Protein AF-A0A929ZL89-F1 (afdb_monomer_lite)

Structure (mmCIF, N/CA/C/O backbone):
data_AF-A0A929ZL89-F1
#
_entry.id   AF-A0A929ZL89-F1
#
loop_
_atom_site.group_PDB
_atom_site.id
_atom_site.type_symbol
_atom_site.label_atom_id
_atom_site.label_alt_id
_atom_site.label_comp_id
_atom_site.label_asym_id
_atom_site.label_entity_id
_atom_site.label_seq_id
_atom_site.pdbx_PDB_ins_code
_atom_site.Cartn_x
_atom_site.Cartn_y
_atom_site.Cartn_z
_atom_site.occupancy
_atom_site.B_iso_or_equiv
_atom_site.auth_seq_id
_atom_site.auth_comp_id
_atom_site.auth_asym_id
_atom_site.auth_atom_id
_atom_site.pdbx_PDB_model_num
ATOM 1 N N . MET A 1 1 ? -2.930 -1.038 -8.680 1.00 34.81 1 MET A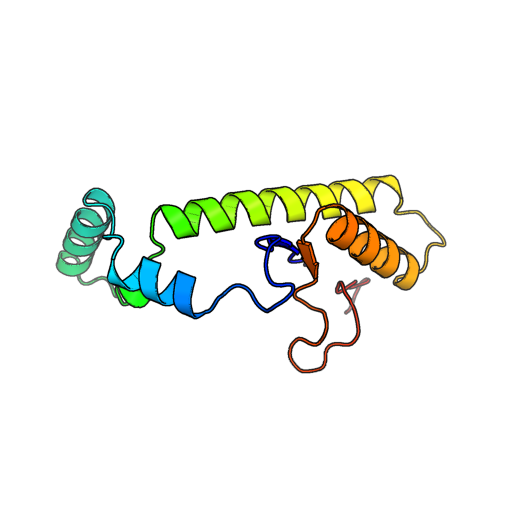 N 1
ATOM 2 C CA . MET A 1 1 ? -2.761 -0.135 -7.518 1.00 34.81 1 MET A CA 1
ATOM 3 C C . MET A 1 1 ? -1.391 -0.401 -6.905 1.00 34.81 1 MET A C 1
ATOM 5 O O . MET A 1 1 ? -1.204 -1.464 -6.328 1.00 34.81 1 MET A O 1
ATOM 9 N N . ALA A 1 2 ? -0.421 0.497 -7.097 1.00 43.88 2 ALA A N 1
ATOM 10 C CA . ALA A 1 2 ? 0.877 0.406 -6.430 1.00 43.88 2 ALA A CA 1
ATOM 11 C C . ALA A 1 2 ? 0.683 0.809 -4.961 1.00 43.88 2 ALA A C 1
ATOM 13 O O . ALA A 1 2 ? 0.323 1.946 -4.670 1.00 43.88 2 ALA A O 1
ATOM 14 N N . LEU A 1 3 ? 0.824 -0.146 -4.047 1.00 51.03 3 LEU A N 1
ATOM 15 C CA . LEU A 1 3 ? 0.799 0.109 -2.610 1.00 51.03 3 LEU A CA 1
ATOM 16 C C . LEU A 1 3 ? 2.247 0.096 -2.118 1.00 51.03 3 LEU A C 1
ATOM 18 O O . LEU A 1 3 ? 2.809 -0.962 -1.879 1.00 51.03 3 LEU A O 1
ATOM 22 N N . ALA A 1 4 ? 2.858 1.259 -1.987 1.00 50.62 4 ALA A N 1
ATOM 23 C CA . ALA A 1 4 ? 4.076 1.485 -1.242 1.00 50.62 4 ALA A CA 1
ATOM 24 C C . ALA A 1 4 ? 3.776 1.471 0.265 1.00 50.62 4 ALA A C 1
ATOM 26 O O . ALA A 1 4 ? 3.062 2.327 0.792 1.00 50.62 4 ALA A O 1
ATOM 27 N N . VAL A 1 5 ? 4.333 0.498 0.983 1.00 56.44 5 VAL A N 1
ATOM 28 C CA . VAL A 1 5 ? 4.317 0.486 2.455 1.00 56.44 5 VAL A CA 1
ATOM 29 C C . VAL A 1 5 ? 5.644 1.063 2.947 1.00 56.44 5 VAL A C 1
ATOM 31 O O . VAL A 1 5 ? 6.701 0.587 2.539 1.00 56.44 5 VAL A O 1
ATOM 34 N N . GLN A 1 6 ? 5.615 2.092 3.798 1.00 47.62 6 GLN A N 1
ATOM 35 C CA . GLN A 1 6 ? 6.838 2.680 4.359 1.00 47.62 6 GLN A CA 1
ATOM 36 C C . GLN A 1 6 ? 7.529 1.710 5.329 1.00 47.62 6 GLN A C 1
ATOM 38 O O . GLN A 1 6 ? 6.884 1.168 6.228 1.00 47.62 6 GLN A O 1
ATOM 43 N N . GLN A 1 7 ? 8.847 1.525 5.191 1.00 49.09 7 GLN A N 1
ATOM 44 C CA . GLN A 1 7 ? 9.656 0.821 6.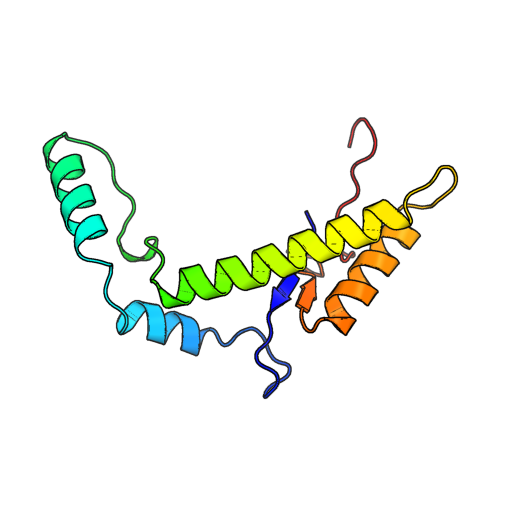192 1.00 49.09 7 GLN A CA 1
ATOM 45 C C . GLN A 1 7 ? 10.179 1.756 7.290 1.00 49.09 7 GLN A C 1
ATOM 47 O O . GLN A 1 7 ? 10.490 2.926 7.062 1.00 49.09 7 GLN A O 1
ATOM 52 N N . ASN A 1 8 ? 10.388 1.186 8.480 1.00 40.62 8 ASN A N 1
ATOM 53 C CA . ASN A 1 8 ? 11.272 1.754 9.491 1.00 40.62 8 ASN A CA 1
ATOM 54 C C . ASN A 1 8 ? 12.710 1.278 9.196 1.00 40.62 8 ASN A C 1
ATOM 56 O O . ASN A 1 8 ? 12.972 0.077 9.183 1.00 40.62 8 ASN A O 1
ATOM 60 N N . ARG A 1 9 ? 13.645 2.206 8.942 1.00 39.28 9 ARG A N 1
ATOM 61 C CA . ARG A 1 9 ? 14.980 1.951 8.343 1.00 39.28 9 ARG A CA 1
ATOM 62 C C . ARG A 1 9 ? 15.923 1.007 9.118 1.00 39.28 9 ARG A C 1
ATOM 64 O O . ARG A 1 9 ? 17.031 0.768 8.654 1.00 39.28 9 ARG A O 1
ATOM 71 N N . LYS A 1 10 ? 15.553 0.494 10.296 1.00 37.91 10 LYS A N 1
ATOM 72 C CA . LYS A 1 10 ? 16.491 -0.219 11.186 1.00 37.91 10 LYS A CA 1
ATOM 73 C C . LYS A 1 10 ? 16.606 -1.730 10.966 1.00 37.91 10 LYS A C 1
ATOM 75 O O . LYS A 1 10 ? 17.593 -2.290 11.425 1.00 37.91 10 LYS A O 1
ATOM 80 N N . THR A 1 11 ? 15.651 -2.402 10.319 1.00 36.22 11 THR A N 1
ATOM 81 C CA . THR A 1 11 ? 15.606 -3.881 10.378 1.00 36.22 11 THR A CA 1
ATOM 82 C C . THR A 1 11 ? 15.442 -4.611 9.051 1.00 36.22 11 THR A C 1
ATOM 84 O O . THR A 1 11 ? 15.542 -5.834 9.063 1.00 36.22 11 THR A O 1
ATOM 87 N N . GLY A 1 12 ? 15.208 -3.930 7.918 1.00 37.16 12 GLY A N 1
ATOM 88 C CA . GLY A 1 12 ? 15.084 -4.590 6.602 1.00 37.16 12 GLY A CA 1
ATOM 89 C C . GLY A 1 12 ? 14.057 -5.736 6.558 1.00 37.16 12 GLY A C 1
ATOM 90 O O . GLY A 1 12 ? 14.095 -6.582 5.672 1.00 37.16 12 GLY A O 1
ATOM 91 N N . SER A 1 13 ? 13.156 -5.786 7.537 1.00 36.00 13 SER A N 1
ATOM 92 C CA . SER A 1 13 ? 12.199 -6.857 7.770 1.00 36.00 13 SER A CA 1
ATOM 93 C C . SER A 1 13 ? 10.802 -6.261 7.761 1.00 36.00 13 SER A C 1
ATOM 95 O O . SER A 1 13 ? 10.626 -5.076 8.059 1.00 36.00 13 SER A O 1
ATOM 97 N N . LYS A 1 14 ? 9.827 -7.099 7.388 1.00 47.12 14 LYS A N 1
ATOM 98 C CA . LYS A 1 14 ? 8.384 -6.838 7.409 1.00 47.12 14 LYS A CA 1
ATOM 99 C C . LYS A 1 14 ? 8.040 -5.858 8.530 1.00 47.12 14 LYS A C 1
ATOM 101 O O . LYS A 1 14 ? 8.415 -6.096 9.674 1.00 47.12 14 LYS A O 1
ATOM 106 N N . MET A 1 15 ? 7.344 -4.779 8.170 1.00 53.69 15 MET A N 1
ATOM 107 C CA . MET A 1 15 ? 6.729 -3.819 9.087 1.00 53.69 15 MET A CA 1
ATOM 108 C C . MET A 1 15 ? 6.299 -4.537 10.374 1.00 53.69 15 MET A C 1
ATOM 110 O O . MET A 1 15 ? 5.498 -5.469 10.299 1.00 53.69 15 MET A O 1
ATOM 114 N N . ASP A 1 16 ? 6.936 -4.194 11.498 1.00 65.69 16 ASP A N 1
ATOM 115 C CA . ASP A 1 16 ? 6.957 -5.044 12.690 1.00 65.69 16 ASP A CA 1
ATOM 116 C C . ASP A 1 16 ? 5.526 -5.318 13.169 1.00 65.69 16 ASP A C 1
ATOM 118 O O . ASP A 1 16 ? 4.850 -4.435 13.693 1.00 65.69 16 ASP A O 1
ATOM 122 N N . LEU A 1 17 ? 5.036 -6.542 12.950 1.00 64.38 17 LEU A N 1
ATOM 123 C CA . LEU A 1 17 ? 3.693 -6.954 13.366 1.00 64.38 17 LEU A CA 1
ATOM 124 C C . LEU A 1 17 ? 3.498 -6.745 14.872 1.00 64.38 17 LEU A C 1
ATOM 126 O O . LEU A 1 17 ? 2.378 -6.481 15.302 1.00 64.38 17 LEU A O 1
ATOM 130 N N . LYS A 1 18 ? 4.584 -6.801 15.656 1.00 78.06 18 LYS A N 1
ATOM 131 C CA . LYS A 1 18 ? 4.549 -6.516 17.090 1.00 78.06 18 LYS A CA 1
ATOM 132 C C . LYS A 1 18 ? 4.250 -5.048 17.365 1.00 78.06 18 LYS A C 1
ATOM 134 O O . LYS A 1 18 ? 3.444 -4.769 18.241 1.00 78.06 18 LYS A O 1
ATOM 139 N N . LEU A 1 19 ? 4.816 -4.127 16.581 1.00 81.25 19 LEU A N 1
ATOM 140 C CA . LEU A 1 19 ? 4.563 -2.691 16.723 1.00 81.25 19 LEU A CA 1
ATOM 141 C C . LEU A 1 19 ? 3.085 -2.359 16.495 1.00 81.25 19 LEU A C 1
ATOM 143 O O . LEU A 1 19 ? 2.499 -1.595 17.253 1.00 81.25 19 LEU A O 1
ATOM 147 N N . TRP A 1 20 ? 2.457 -2.940 15.468 1.00 80.31 20 TRP A N 1
ATOM 148 C CA . TRP A 1 20 ? 1.035 -2.687 15.214 1.00 80.31 20 TRP A CA 1
ATOM 149 C C . TRP A 1 20 ? 0.126 -3.287 16.283 1.00 80.31 20 TRP A C 1
ATOM 151 O O . TRP A 1 20 ? -0.827 -2.630 16.691 1.00 80.31 20 TRP A O 1
ATOM 161 N N . GLN A 1 21 ? 0.443 -4.492 16.763 1.00 84.19 21 GLN A N 1
ATOM 162 C CA . GLN A 1 21 ? -0.272 -5.110 17.881 1.00 84.19 21 GLN A CA 1
ATOM 163 C C . GLN A 1 21 ? -0.157 -4.267 19.152 1.00 84.19 21 GLN A C 1
ATOM 165 O O . GLN A 1 21 ? -1.146 -4.076 19.852 1.00 84.19 21 GLN A O 1
ATOM 170 N N . GLU A 1 22 ? 1.030 -3.731 19.423 1.00 89.38 22 GLU A N 1
ATOM 171 C CA . GLU A 1 22 ? 1.276 -2.855 20.564 1.00 89.38 22 GLU A CA 1
ATOM 172 C C . GLU A 1 22 ? 0.477 -1.548 20.453 1.00 89.38 22 GLU A C 1
ATOM 174 O O . GLU A 1 22 ? -0.155 -1.133 21.421 1.00 89.38 22 GLU A O 1
ATOM 179 N N . ILE A 1 23 ? 0.429 -0.933 19.266 1.00 87.88 23 ILE A N 1
ATOM 180 C CA . ILE A 1 23 ? -0.398 0.258 19.016 1.00 87.88 23 ILE A CA 1
ATOM 181 C C . ILE A 1 23 ? -1.886 -0.059 19.221 1.00 87.88 23 ILE A C 1
ATOM 183 O O . ILE A 1 23 ? -2.575 0.706 19.889 1.00 87.88 23 ILE A O 1
ATOM 187 N N . ASP A 1 24 ? -2.391 -1.180 18.698 1.00 86.81 24 ASP A N 1
ATOM 188 C CA . ASP A 1 24 ? -3.799 -1.575 18.871 1.00 86.81 24 ASP A CA 1
ATOM 189 C C . ASP A 1 24 ? -4.182 -1.785 20.344 1.00 86.81 24 ASP A C 1
ATOM 191 O O . ASP A 1 24 ? -5.310 -1.466 20.738 1.00 86.81 24 ASP A O 1
ATOM 195 N N . GLN A 1 25 ? -3.250 -2.323 21.139 1.00 87.56 25 GLN A N 1
ATOM 196 C CA . GLN A 1 25 ? -3.433 -2.613 22.562 1.00 87.56 25 GLN A CA 1
ATOM 197 C C . GLN A 1 25 ? -3.313 -1.365 23.445 1.00 87.56 25 GLN A C 1
ATOM 199 O O . GLN A 1 25 ? -4.053 -1.249 24.420 1.00 87.56 25 GLN A O 1
ATOM 204 N N . ASN A 1 26 ? -2.403 -0.442 23.116 1.00 92.62 26 ASN A N 1
ATOM 205 C CA . ASN A 1 26 ? -2.027 0.663 24.003 1.00 92.62 26 ASN A CA 1
ATOM 206 C C . ASN A 1 26 ? -2.590 2.028 23.583 1.00 92.62 26 ASN A C 1
ATOM 208 O O . ASN A 1 26 ? -2.779 2.894 24.437 1.00 92.62 26 ASN A O 1
ATOM 212 N N . GLU A 1 27 ? -2.845 2.259 22.293 1.00 94.38 27 GLU A N 1
ATOM 213 C CA . GLU A 1 27 ? -3.400 3.527 21.814 1.00 94.38 27 GLU A CA 1
ATOM 214 C C . GLU A 1 27 ? -4.939 3.461 21.830 1.00 94.38 27 GLU A C 1
ATOM 216 O O . GLU A 1 27 ? -5.526 2.602 21.163 1.00 94.38 27 GLU A O 1
ATOM 221 N N . PRO A 1 28 ? -5.631 4.345 22.575 1.00 94.19 28 PRO A N 1
ATOM 222 C CA . PRO A 1 28 ? -7.084 4.300 22.665 1.00 94.19 28 PRO A CA 1
ATOM 223 C C . PRO A 1 28 ? -7.750 4.785 21.372 1.00 94.19 28 PRO A C 1
ATOM 225 O O . PRO A 1 28 ? -7.218 5.614 20.626 1.00 94.19 28 PRO A O 1
ATOM 228 N N . ILE A 1 29 ? -8.973 4.310 21.129 1.00 94.81 29 ILE A N 1
ATOM 229 C CA . ILE A 1 29 ? -9.848 4.888 20.103 1.00 94.81 29 ILE A CA 1
ATOM 230 C C . ILE A 1 29 ? -10.221 6.319 20.535 1.00 94.81 29 ILE A C 1
ATOM 232 O O . ILE A 1 29 ? -10.611 6.516 21.687 1.00 94.81 29 ILE A O 1
ATOM 236 N N . PRO A 1 30 ? -10.151 7.325 19.640 1.00 95.56 30 PRO A N 1
ATOM 237 C CA . PRO A 1 30 ? -10.543 8.690 19.975 1.00 95.56 30 PRO A CA 1
ATOM 238 C C . PRO A 1 30 ? -11.985 8.788 20.486 1.00 95.56 30 PRO A C 1
ATOM 240 O O . PRO A 1 30 ? -12.904 8.219 19.897 1.00 95.56 30 PRO A O 1
ATOM 243 N N . GLU A 1 31 ? -12.200 9.586 21.532 1.00 96.25 31 GLU A N 1
ATOM 244 C CA . GLU A 1 31 ? -13.490 9.697 22.232 1.00 96.25 31 GLU A CA 1
ATOM 245 C C . GLU A 1 31 ? -14.663 10.041 21.301 1.00 96.25 31 GLU A C 1
ATOM 247 O O . GLU A 1 31 ? -15.738 9.449 21.388 1.00 96.25 31 GLU A O 1
ATOM 252 N N . HIS A 1 32 ? -14.452 10.951 20.346 1.00 95.75 32 HIS A N 1
ATOM 253 C CA . HIS A 1 32 ? -15.490 11.336 19.388 1.00 95.75 32 HIS A CA 1
ATOM 254 C C . HIS A 1 32 ? -15.949 10.168 18.495 1.00 95.75 32 HIS A C 1
ATOM 256 O O . HIS A 1 32 ? -17.111 10.128 18.092 1.00 95.75 32 HIS A O 1
ATOM 262 N N . ILE A 1 33 ? -15.064 9.206 18.208 1.00 96.06 33 ILE A N 1
ATOM 263 C CA . ILE A 1 33 ? -15.402 7.992 17.458 1.00 96.06 33 ILE A CA 1
ATOM 264 C C . ILE A 1 33 ? -16.214 7.046 18.340 1.00 96.06 33 ILE A C 1
ATOM 266 O O . ILE A 1 33 ? -17.247 6.557 17.891 1.00 96.06 33 ILE A O 1
ATOM 270 N N . LEU A 1 34 ? -15.814 6.847 19.601 1.00 95.31 34 LEU A N 1
ATOM 271 C CA . LEU A 1 34 ? -16.562 6.020 20.557 1.00 95.31 34 LEU A CA 1
ATOM 272 C C . LEU A 1 34 ? -17.984 6.550 20.768 1.00 95.31 34 LEU A C 1
ATOM 274 O O . LEU A 1 34 ? -18.951 5.797 20.659 1.00 95.31 34 LEU A O 1
ATOM 278 N N . LYS A 1 35 ? -18.127 7.865 20.969 1.00 96.50 35 LYS A N 1
ATOM 279 C CA .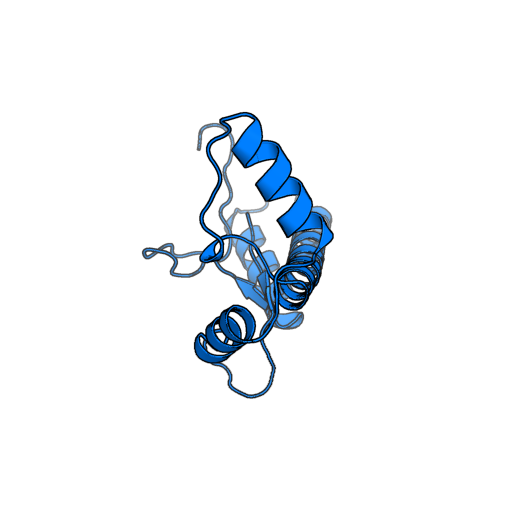 LYS A 1 35 ? -19.433 8.523 21.078 1.00 96.50 35 LYS A CA 1
ATOM 280 C C . LYS A 1 35 ? -20.281 8.287 19.830 1.00 96.50 35 LYS A C 1
ATOM 282 O O . LYS A 1 35 ? -21.452 7.929 19.931 1.00 96.50 35 LYS A O 1
ATOM 287 N N . ARG A 1 36 ? -19.683 8.441 18.645 1.00 96.12 36 ARG A N 1
ATOM 288 C CA . ARG A 1 36 ? -20.385 8.214 17.380 1.00 96.12 36 ARG A CA 1
ATOM 289 C C . ARG A 1 36 ? -20.820 6.758 17.210 1.00 96.12 36 ARG A C 1
ATOM 291 O O . ARG A 1 36 ? -21.9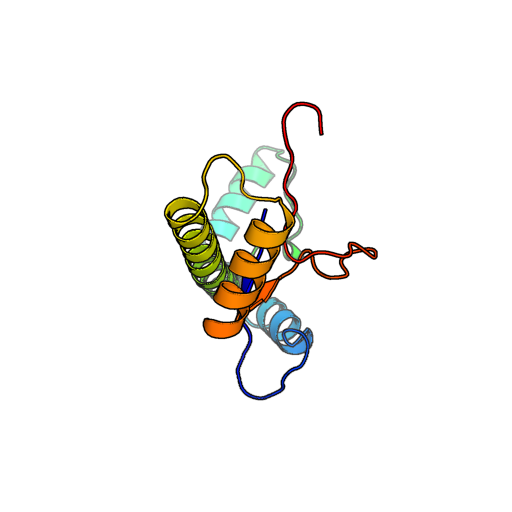13 6.507 16.710 1.00 96.12 36 ARG A O 1
ATOM 298 N N . MET A 1 37 ? -19.980 5.807 17.607 1.00 95.75 37 MET A N 1
ATOM 299 C CA . MET A 1 37 ? -20.318 4.385 17.584 1.00 95.75 37 MET A CA 1
ATOM 300 C C . MET A 1 37 ? -21.498 4.093 18.512 1.00 95.75 37 MET A C 1
ATOM 302 O O . MET A 1 37 ? -22.431 3.415 18.098 1.00 95.75 37 MET A O 1
ATOM 306 N N . GLU A 1 38 ? -21.517 4.654 19.718 1.00 95.56 38 GLU A N 1
ATOM 307 C CA . GLU A 1 38 ? -22.629 4.463 20.652 1.00 95.56 38 GLU A CA 1
ATOM 308 C C . GLU A 1 38 ? -23.951 5.034 20.114 1.00 95.56 38 GLU A C 1
ATOM 310 O O . GLU A 1 38 ? -24.970 4.345 20.097 1.00 95.56 38 GLU A O 1
ATOM 315 N N . GLU A 1 39 ? -23.930 6.244 19.549 1.00 97.06 39 GLU A N 1
ATOM 316 C CA . GLU A 1 39 ? -25.103 6.832 18.883 1.00 97.06 39 GLU A CA 1
ATOM 317 C C . GLU A 1 39 ? -25.656 5.943 17.757 1.00 97.06 39 GLU A C 1
ATOM 319 O O . GLU A 1 39 ? -26.868 5.859 17.553 1.00 97.06 39 GLU A O 1
ATOM 324 N N . LEU A 1 40 ? -24.773 5.310 16.979 1.00 97.00 40 LEU A N 1
ATOM 325 C CA . LEU A 1 40 ? -25.161 4.423 15.882 1.00 97.00 40 LEU A CA 1
ATOM 326 C C . LEU A 1 40 ? -25.683 3.077 16.397 1.00 97.00 40 LEU A C 1
ATOM 328 O O . LEU A 1 40 ? -26.655 2.556 15.848 1.00 97.00 40 LEU A O 1
ATOM 332 N N . ARG A 1 41 ? -25.099 2.554 17.479 1.00 95.12 41 ARG A N 1
ATOM 333 C CA . ARG A 1 41 ? -25.561 1.338 18.161 1.00 95.12 41 ARG A CA 1
ATOM 334 C C . ARG A 1 41 ? -26.991 1.510 18.669 1.00 95.12 41 ARG A C 1
ATOM 336 O O . ARG A 1 41 ? -27.831 0.649 18.425 1.00 95.12 41 ARG A O 1
ATOM 343 N N . GLN A 1 42 ? -27.295 2.654 19.282 1.00 96.25 42 GLN A N 1
ATOM 344 C CA . GLN A 1 42 ? -28.645 2.989 19.756 1.00 96.25 42 GLN A CA 1
ATOM 345 C C . GLN A 1 42 ? -29.671 3.090 18.621 1.00 96.25 42 GLN A C 1
ATOM 347 O O . GLN A 1 42 ? -30.852 2.822 18.821 1.00 96.25 42 GLN A O 1
ATOM 352 N N . LYS A 1 43 ? -29.223 3.432 17.410 1.00 97.06 43 LYS A N 1
ATOM 353 C CA . LYS A 1 43 ? -30.055 3.467 16.198 1.00 97.06 43 LYS A CA 1
ATOM 354 C C . LYS A 1 43 ? -30.214 2.099 15.526 1.00 97.06 43 LYS A C 1
ATOM 356 O O . LYS A 1 43 ? -30.799 2.029 14.450 1.00 97.06 43 LYS A O 1
ATOM 361 N N . GLY A 1 44 ? -29.688 1.027 16.123 1.00 96.06 44 GLY A N 1
ATOM 362 C CA . GLY A 1 44 ? -29.757 -0.327 15.575 1.00 96.06 44 GLY A CA 1
ATOM 363 C C . GLY A 1 44 ? -28.820 -0.571 14.389 1.00 96.06 44 GLY A C 1
ATOM 364 O O . GLY A 1 44 ? -29.028 -1.522 13.639 1.00 96.06 44 GLY A O 1
ATOM 365 N N . ALA A 1 45 ? -27.804 0.276 14.186 1.00 96.12 45 ALA A N 1
ATOM 366 C CA . ALA A 1 45 ? -26.830 0.073 13.120 1.00 96.12 45 ALA A CA 1
ATOM 367 C C . ALA A 1 45 ? -25.863 -1.073 13.459 1.00 96.12 45 ALA A C 1
ATOM 369 O O . ALA A 1 45 ? -25.413 -1.215 14.598 1.00 96.12 45 ALA A O 1
ATOM 370 N N . ILE A 1 46 ? -25.491 -1.855 12.444 1.00 95.00 46 ILE A N 1
ATOM 371 C CA . ILE A 1 46 ? -24.422 -2.851 12.549 1.00 95.00 46 ILE A CA 1
ATOM 372 C C . ILE A 1 46 ? -23.083 -2.113 12.498 1.00 95.00 46 ILE A C 1
ATOM 374 O O . ILE A 1 46 ? -22.835 -1.332 11.578 1.00 95.00 46 ILE A O 1
ATOM 378 N N . LEU A 1 47 ? -22.224 -2.358 13.487 1.00 94.50 47 LEU A N 1
ATOM 379 C CA . LEU A 1 47 ? -20.924 -1.705 13.616 1.00 94.50 47 LEU A CA 1
ATOM 380 C C . LEU A 1 47 ? -19.781 -2.710 13.462 1.00 94.50 47 LEU A C 1
ATOM 382 O O . LEU A 1 47 ? -19.927 -3.863 13.873 1.00 94.50 47 LEU A O 1
ATOM 386 N N . PRO A 1 48 ? -18.632 -2.280 12.914 1.00 93.00 48 PRO A N 1
ATOM 387 C CA . PRO A 1 48 ? -17.423 -3.086 12.961 1.00 93.00 48 PRO A CA 1
ATOM 388 C C . PRO A 1 48 ? -16.937 -3.252 14.409 1.00 93.00 48 PRO A C 1
ATOM 390 O O . PRO A 1 48 ? -17.152 -2.389 15.261 1.00 93.00 48 PRO A O 1
ATOM 393 N N . GLU A 1 49 ? -16.236 -4.354 14.672 1.00 90.56 49 GLU A N 1
ATOM 394 C CA . GLU A 1 49 ? -15.530 -4.557 15.940 1.00 90.56 49 GLU A CA 1
ATOM 395 C C . GLU A 1 49 ? -14.424 -3.505 16.145 1.00 90.56 49 GLU A C 1
ATOM 397 O O . GLU A 1 49 ? -13.793 -3.044 15.191 1.00 90.56 49 GLU A O 1
ATOM 402 N N . GLU A 1 50 ? -14.117 -3.184 17.403 1.00 89.94 50 GLU A N 1
ATOM 403 C CA . GLU A 1 50 ? -13.117 -2.169 17.779 1.00 89.94 50 GLU A CA 1
ATOM 404 C C . GLU A 1 50 ? -11.709 -2.440 17.232 1.00 89.94 50 GLU A C 1
ATOM 406 O O . GLU A 1 50 ? -10.958 -1.503 16.949 1.00 89.94 50 GLU A O 1
ATOM 411 N N . LYS A 1 51 ? -11.361 -3.716 17.019 1.00 87.50 51 LYS A N 1
ATOM 412 C CA . LYS A 1 51 ? -10.093 -4.136 16.397 1.00 87.50 51 LYS A CA 1
ATOM 413 C C . LYS A 1 51 ? -9.935 -3.649 14.949 1.00 87.50 51 LYS A C 1
ATOM 415 O O . LYS A 1 51 ? -8.829 -3.615 14.423 1.00 87.50 51 LYS A O 1
ATOM 420 N N . TYR A 1 52 ? -11.031 -3.280 14.283 1.00 90.06 52 TYR A N 1
ATOM 421 C CA . TYR A 1 52 ? -11.003 -2.724 12.929 1.00 90.06 52 TYR A CA 1
ATOM 422 C C . TYR A 1 52 ? -10.929 -1.191 12.914 1.00 90.06 52 TYR A C 1
ATOM 424 O O . TYR A 1 52 ? -10.674 -0.604 11.860 1.00 90.06 52 TYR A O 1
ATOM 432 N N . ILE A 1 53 ? -11.107 -0.532 14.062 1.00 93.31 53 ILE A N 1
ATOM 433 C CA . ILE A 1 53 ? -11.038 0.926 14.176 1.00 93.31 53 ILE A CA 1
ATOM 434 C C . ILE A 1 53 ? -9.575 1.360 14.261 1.00 93.31 53 ILE A C 1
ATOM 436 O O . ILE A 1 53 ? -8.880 1.083 15.236 1.00 93.31 53 ILE A O 1
ATOM 440 N N . LYS A 1 54 ? -9.086 2.063 13.240 1.00 91.31 54 LYS A N 1
ATOM 441 C CA . LYS A 1 54 ? -7.684 2.498 13.194 1.00 91.31 54 LYS A CA 1
ATOM 442 C C . LYS A 1 54 ? -7.379 3.541 14.264 1.00 91.31 54 LYS A C 1
ATOM 444 O O . LYS A 1 54 ? -8.116 4.513 14.424 1.00 91.31 54 LYS A O 1
ATOM 449 N N . ARG A 1 55 ? -6.267 3.336 14.970 1.00 93.81 55 ARG A N 1
ATOM 450 C CA . ARG A 1 55 ? -5.758 4.267 15.981 1.00 93.81 55 ARG A CA 1
ATOM 451 C C . ARG A 1 55 ? -5.084 5.487 15.335 1.00 93.81 55 ARG A C 1
ATOM 453 O O . ARG A 1 55 ? -4.660 5.384 14.178 1.00 93.81 55 ARG A O 1
ATOM 460 N N . PRO A 1 56 ? -4.976 6.638 16.025 1.00 93.81 56 PRO A N 1
ATOM 461 C CA . PRO A 1 56 ? -4.371 7.848 15.464 1.00 93.81 56 PRO A CA 1
ATOM 462 C C . PRO A 1 56 ? -2.992 7.630 14.827 1.00 93.81 56 PRO A C 1
ATOM 464 O O . PRO A 1 56 ? -2.759 8.104 13.712 1.00 93.81 56 PRO A O 1
ATOM 467 N N . THR A 1 57 ? -2.115 6.849 15.462 1.00 91.50 57 THR A N 1
ATOM 468 C CA . THR A 1 57 ? -0.785 6.532 14.922 1.00 91.50 57 THR A CA 1
ATOM 469 C C . THR A 1 57 ? -0.870 5.688 13.647 1.00 91.50 57 THR A C 1
ATOM 471 O O . THR A 1 57 ? -0.134 5.926 12.686 1.00 91.50 57 THR A O 1
ATOM 474 N N . MET A 1 58 ? -1.814 4.744 13.577 1.00 88.19 58 MET A N 1
ATOM 475 C CA . MET A 1 58 ? -2.063 3.965 12.357 1.00 88.19 58 MET A CA 1
ATOM 476 C C . MET A 1 58 ? -2.559 4.841 11.211 1.00 88.19 58 MET A C 1
ATOM 478 O O . MET A 1 58 ? -2.109 4.684 10.077 1.00 88.19 58 MET A O 1
ATOM 482 N N . ILE A 1 59 ? -3.469 5.775 11.500 1.00 91.31 59 ILE A N 1
ATOM 483 C CA . ILE A 1 59 ? -3.984 6.722 10.507 1.00 91.31 59 ILE A CA 1
ATOM 484 C C . ILE A 1 59 ? -2.830 7.557 9.944 1.00 91.31 59 ILE A C 1
ATOM 486 O O . ILE A 1 59 ? -2.756 7.758 8.734 1.00 91.31 59 ILE A O 1
ATOM 490 N N . GLU A 1 60 ? -1.896 7.993 10.787 1.00 91.25 60 GLU A N 1
ATOM 491 C CA . GLU A 1 60 ? -0.719 8.730 10.331 1.00 91.25 60 GLU A CA 1
ATOM 492 C C . GLU A 1 60 ? 0.207 7.882 9.447 1.00 91.25 60 GLU A C 1
ATOM 494 O O . GLU A 1 60 ? 0.676 8.350 8.409 1.00 91.25 60 GLU A O 1
ATOM 499 N N . GLY A 1 61 ? 0.406 6.607 9.791 1.00 86.88 61 GLY A N 1
ATOM 500 C CA . GLY A 1 61 ? 1.106 5.659 8.919 1.00 86.88 61 GLY A CA 1
ATOM 501 C C . GLY A 1 61 ? 0.433 5.524 7.549 1.00 86.88 61 GLY A C 1
ATOM 502 O O . GLY A 1 61 ? 1.103 5.601 6.517 1.00 86.88 61 GLY A O 1
ATOM 503 N N . ILE A 1 62 ? -0.900 5.410 7.525 1.00 89.81 62 ILE A N 1
ATOM 504 C CA . ILE A 1 62 ? -1.689 5.347 6.286 1.00 89.81 62 ILE A CA 1
ATOM 505 C C . ILE A 1 62 ? -1.519 6.628 5.463 1.00 89.81 62 ILE A C 1
ATOM 507 O O . ILE A 1 62 ? -1.343 6.534 4.249 1.00 89.81 62 ILE A O 1
ATOM 511 N N . ARG A 1 63 ? -1.526 7.817 6.082 1.00 91.69 63 ARG A N 1
ATOM 512 C CA . ARG A 1 63 ? -1.306 9.089 5.366 1.00 91.69 63 ARG A CA 1
ATOM 513 C C . ARG A 1 63 ? 0.049 9.124 4.676 1.00 91.69 63 ARG A C 1
ATOM 515 O O . ARG A 1 63 ? 0.121 9.466 3.498 1.00 91.69 63 ARG A O 1
ATOM 522 N N . LYS A 1 64 ? 1.112 8.738 5.380 1.00 89.88 64 LYS A N 1
ATOM 523 C CA . LYS A 1 64 ? 2.466 8.750 4.820 1.00 89.88 64 LYS A CA 1
ATOM 524 C C . LYS A 1 64 ? 2.646 7.722 3.701 1.00 89.88 64 LYS A C 1
ATOM 526 O O . LYS A 1 64 ? 3.236 8.045 2.673 1.00 89.88 64 LYS A O 1
ATOM 531 N N . ALA A 1 65 ? 2.091 6.520 3.861 1.00 87.38 65 ALA A N 1
ATOM 532 C CA . ALA A 1 65 ? 2.054 5.515 2.797 1.00 87.38 65 ALA A CA 1
ATOM 533 C C . ALA A 1 65 ? 1.250 6.008 1.579 1.00 87.38 65 ALA A C 1
ATOM 535 O O . ALA A 1 65 ? 1.698 5.890 0.442 1.00 87.38 65 ALA A O 1
ATOM 536 N N . SER A 1 66 ? 0.097 6.641 1.813 1.00 91.00 66 SER A N 1
ATOM 537 C CA . SER A 1 66 ? -0.750 7.195 0.748 1.00 91.00 66 SER A CA 1
ATOM 538 C C . SER A 1 66 ? -0.052 8.318 -0.020 1.00 91.00 66 SER A C 1
ATOM 540 O O . SER A 1 66 ? -0.199 8.410 -1.237 1.00 91.00 66 SER A O 1
ATOM 542 N N . LEU A 1 67 ? 0.736 9.152 0.667 1.00 93.50 67 LEU A N 1
ATOM 543 C CA . LEU A 1 67 ? 1.537 10.192 0.027 1.00 93.50 67 LEU A CA 1
ATOM 544 C C . LEU A 1 67 ? 2.579 9.589 -0.922 1.00 93.50 67 LEU A C 1
ATOM 546 O O . LEU A 1 67 ? 2.697 10.048 -2.055 1.00 93.50 67 LEU A O 1
ATOM 550 N N . LEU A 1 68 ? 3.287 8.542 -0.489 1.00 91.69 68 LEU A N 1
ATOM 551 C CA . LEU A 1 68 ? 4.246 7.845 -1.343 1.00 91.69 68 LEU A CA 1
ATOM 552 C C . LEU A 1 68 ? 3.555 7.173 -2.542 1.00 91.69 68 LEU A C 1
ATOM 554 O O . LEU A 1 68 ? 4.036 7.301 -3.662 1.00 91.69 68 LEU A O 1
ATOM 558 N N . ASN A 1 69 ? 2.393 6.539 -2.344 1.00 91.62 69 ASN A N 1
ATOM 559 C CA . ASN A 1 69 ? 1.603 5.972 -3.450 1.00 91.62 69 ASN A CA 1
ATOM 560 C C . ASN A 1 69 ? 1.246 7.016 -4.498 1.00 91.62 69 ASN A C 1
ATOM 562 O O . ASN A 1 69 ? 1.352 6.751 -5.692 1.00 91.62 69 ASN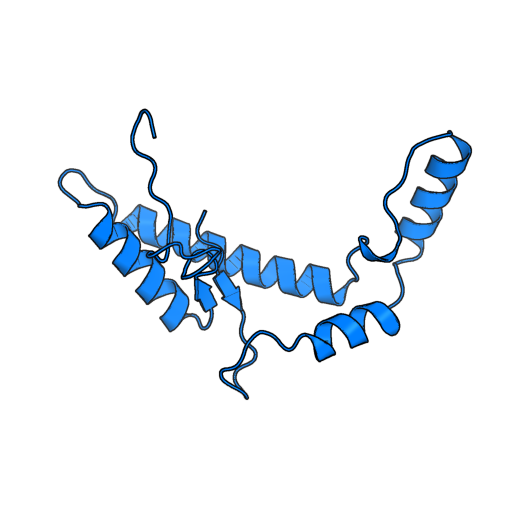 A O 1
ATOM 566 N N . LYS A 1 70 ? 0.829 8.203 -4.051 1.00 95.81 70 LYS A N 1
ATOM 567 C CA . LYS A 1 70 ? 0.549 9.310 -4.959 1.00 95.81 70 LYS A CA 1
ATOM 568 C C . LYS A 1 70 ? 1.799 9.672 -5.762 1.00 95.81 70 LYS A C 1
ATOM 570 O O . LYS A 1 70 ? 1.731 9.718 -6.979 1.00 95.81 70 LYS A O 1
ATOM 575 N N . GLN A 1 71 ? 2.937 9.851 -5.094 1.00 96.69 71 GLN A N 1
ATOM 576 C CA . GLN A 1 71 ? 4.197 10.197 -5.756 1.00 96.69 71 GLN A CA 1
ATOM 577 C C . GLN A 1 71 ? 4.646 9.140 -6.777 1.00 96.69 71 GLN A C 1
ATOM 579 O O . GLN A 1 71 ? 5.167 9.502 -7.825 1.00 96.69 71 GLN A O 1
ATOM 584 N N . VAL A 1 72 ? 4.415 7.852 -6.503 1.00 95.81 72 VAL A N 1
ATOM 585 C CA . VAL A 1 72 ? 4.663 6.763 -7.464 1.00 95.81 72 VAL A CA 1
ATOM 586 C C . VAL A 1 72 ? 3.804 6.935 -8.721 1.00 95.81 72 VAL A C 1
ATOM 588 O O . VAL A 1 72 ? 4.312 6.794 -9.829 1.00 95.81 72 VAL A O 1
ATOM 591 N N . LEU A 1 73 ? 2.512 7.247 -8.570 1.00 95.62 73 LEU A N 1
ATOM 592 C CA . LEU A 1 73 ? 1.617 7.467 -9.712 1.00 95.62 73 LEU A CA 1
ATOM 593 C C . LEU A 1 73 ? 1.993 8.730 -10.496 1.00 95.62 73 LEU A C 1
ATOM 595 O O . LEU A 1 73 ? 2.046 8.673 -11.722 1.00 95.62 73 LEU A O 1
ATOM 599 N N . ASP A 1 74 ? 2.328 9.817 -9.795 1.00 97.75 74 ASP A N 1
ATOM 600 C CA . ASP A 1 74 ? 2.826 11.056 -10.402 1.00 97.75 74 ASP A CA 1
ATOM 601 C C . ASP A 1 74 ? 4.129 10.796 -11.193 1.00 97.75 74 ASP A C 1
ATOM 603 O O . ASP A 1 74 ? 4.392 11.437 -12.207 1.00 97.75 74 ASP A O 1
ATOM 607 N N . GLU A 1 75 ? 4.973 9.857 -10.749 1.00 97.75 75 GLU A N 1
ATOM 608 C CA . GLU A 1 75 ? 6.196 9.480 -11.467 1.00 97.75 75 GLU A CA 1
ATOM 609 C C . GLU A 1 75 ? 5.912 8.669 -12.734 1.00 97.75 75 GLU A C 1
ATOM 611 O O . GLU A 1 75 ? 6.517 8.926 -13.777 1.00 97.75 75 GLU A O 1
ATOM 616 N N . VAL A 1 76 ? 4.979 7.716 -12.665 1.00 97.12 76 VAL A N 1
ATOM 617 C CA . VAL A 1 76 ? 4.538 6.953 -13.841 1.00 97.12 76 VAL A CA 1
ATOM 618 C C . VAL A 1 76 ? 3.936 7.889 -14.890 1.00 97.12 76 VAL A C 1
ATOM 620 O O . VAL A 1 76 ? 4.255 7.760 -16.069 1.00 97.12 76 VAL A O 1
ATOM 623 N N . GLU A 1 77 ? 3.125 8.866 -14.475 1.00 97.56 77 GLU A N 1
ATOM 624 C CA . GLU A 1 77 ? 2.493 9.841 -15.374 1.00 97.56 77 GLU A CA 1
ATOM 625 C C . GLU A 1 77 ? 3.513 10.627 -16.214 1.00 97.56 77 GLU A C 1
ATOM 627 O O . GLU A 1 77 ? 3.279 10.865 -17.397 1.00 97.56 77 GLU A O 1
ATOM 632 N N . LYS A 1 78 ? 4.678 10.976 -15.652 1.00 98.06 78 LYS A N 1
ATOM 633 C CA . LYS A 1 78 ? 5.736 11.701 -16.386 1.00 98.06 78 LYS A CA 1
ATOM 634 C C . LYS A 1 78 ? 6.350 10.894 -17.529 1.00 98.06 78 LYS A C 1
ATOM 636 O O . LYS A 1 78 ? 6.916 11.485 -18.446 1.00 98.06 78 LYS A O 1
ATOM 641 N N . HIS A 1 79 ? 6.300 9.569 -17.435 1.00 96.94 79 HIS A N 1
ATOM 642 C CA . HIS A 1 79 ? 7.014 8.664 -18.331 1.00 96.94 79 HIS A CA 1
ATOM 643 C C . HIS A 1 79 ? 6.086 7.878 -19.250 1.00 96.94 79 HIS A C 1
ATOM 645 O O . HIS A 1 79 ? 6.539 7.392 -20.279 1.00 96.94 79 HIS A O 1
ATOM 651 N N . ILE A 1 80 ? 4.808 7.719 -18.903 1.00 96.25 80 ILE A N 1
ATOM 652 C CA . ILE A 1 80 ? 3.896 6.890 -19.685 1.00 96.25 80 ILE A CA 1
ATOM 653 C C . ILE A 1 80 ? 3.675 7.486 -21.082 1.00 96.25 80 ILE A C 1
ATOM 655 O O . ILE A 1 80 ? 3.254 8.631 -21.242 1.00 96.25 80 ILE A O 1
ATOM 659 N N . HIS A 1 81 ? 3.961 6.700 -22.120 1.00 96.81 81 HIS A N 1
ATOM 660 C CA . HIS A 1 81 ? 3.805 7.124 -23.509 1.00 96.81 81 HIS A CA 1
ATOM 661 C C . HIS A 1 81 ? 3.480 5.951 -24.440 1.00 96.81 81 HIS A C 1
ATOM 663 O O . HIS A 1 81 ? 3.649 4.778 -24.105 1.00 96.81 81 HIS A O 1
ATOM 669 N N . VAL A 1 82 ? 3.023 6.269 -25.654 1.00 96.69 82 VAL A N 1
ATOM 670 C CA . VAL A 1 82 ? 2.759 5.267 -26.697 1.00 96.69 82 VAL A CA 1
ATOM 671 C C . VAL A 1 82 ? 4.044 4.511 -27.037 1.00 96.69 82 VAL A C 1
ATOM 673 O O . VAL A 1 82 ? 5.104 5.117 -27.186 1.00 96.69 82 VAL A O 1
ATOM 676 N N . GLY A 1 83 ? 3.940 3.190 -27.176 1.00 96.00 83 GLY A N 1
ATOM 677 C CA . GLY A 1 83 ? 5.072 2.310 -27.478 1.00 96.00 83 GLY A CA 1
ATOM 678 C C . GLY A 1 83 ? 5.818 1.786 -26.248 1.00 96.00 83 GLY A C 1
ATOM 679 O O . GLY A 1 83 ? 6.641 0.892 -26.407 1.00 96.00 83 GLY A O 1
ATOM 680 N N . MET A 1 84 ? 5.502 2.281 -25.047 1.00 96.75 84 MET A N 1
ATOM 681 C CA . MET A 1 84 ? 6.022 1.746 -23.788 1.00 96.75 84 MET A CA 1
ATOM 682 C C . MET A 1 84 ? 5.362 0.401 -23.443 1.00 96.75 84 MET A C 1
ATOM 684 O O . MET A 1 84 ? 4.152 0.213 -23.602 1.00 96.75 84 MET A O 1
ATOM 688 N N . SER A 1 85 ? 6.157 -0.537 -22.942 1.00 97.50 85 SER A N 1
ATOM 689 C CA . SER A 1 85 ? 5.711 -1.816 -22.398 1.00 97.50 85 SER A CA 1
ATOM 690 C C . SER A 1 85 ? 5.196 -1.683 -20.961 1.00 97.50 85 SER A C 1
ATOM 692 O O . SER A 1 85 ? 5.592 -0.807 -20.195 1.00 97.50 85 SER A O 1
ATOM 694 N N . THR A 1 86 ? 4.349 -2.618 -20.532 1.00 96.44 86 THR A N 1
ATOM 695 C CA . THR A 1 86 ? 3.918 -2.685 -19.127 1.00 96.44 86 THR A CA 1
ATOM 696 C C . THR A 1 86 ? 5.050 -3.043 -18.165 1.00 96.44 86 THR A C 1
ATOM 698 O O . THR A 1 86 ? 4.935 -2.748 -16.977 1.00 96.44 86 THR A O 1
ATOM 701 N N . GLN A 1 87 ? 6.140 -3.644 -18.660 1.00 97.75 87 GLN A N 1
ATOM 702 C CA . GLN A 1 87 ? 7.334 -3.908 -17.859 1.00 97.75 87 GLN A CA 1
ATOM 703 C C . GLN A 1 87 ? 8.083 -2.618 -17.528 1.00 97.75 87 GLN A C 1
ATOM 705 O O . GLN A 1 87 ? 8.497 -2.453 -16.391 1.00 97.75 87 GLN A O 1
ATOM 710 N N . GLU A 1 88 ? 8.191 -1.676 -18.465 1.00 97.94 88 GLU A N 1
ATOM 711 C CA . GLU A 1 88 ? 8.810 -0.373 -18.183 1.00 97.94 88 GLU A CA 1
ATOM 712 C C . GLU A 1 88 ? 8.034 0.394 -17.100 1.00 97.94 88 GLU A C 1
ATOM 714 O O . GLU A 1 88 ? 8.635 1.011 -16.224 1.00 97.94 88 GLU A O 1
ATOM 719 N N . ILE A 1 89 ? 6.698 0.286 -17.088 1.00 97.44 89 ILE A N 1
ATOM 720 C CA . ILE A 1 89 ? 5.861 0.828 -16.004 1.00 97.44 89 ILE A CA 1
ATOM 721 C C . ILE A 1 89 ? 6.173 0.134 -14.667 1.00 97.44 89 ILE A C 1
ATOM 723 O O . ILE A 1 89 ? 6.285 0.803 -13.639 1.00 97.44 89 ILE A O 1
ATOM 727 N N . ASP A 1 90 ? 6.312 -1.195 -14.664 1.00 97.88 90 ASP A N 1
ATOM 728 C CA . ASP A 1 90 ? 6.688 -1.966 -13.471 1.00 97.88 90 ASP A CA 1
ATOM 729 C C . ASP A 1 90 ? 8.059 -1.548 -12.925 1.00 97.88 90 ASP A C 1
ATOM 731 O O . ASP A 1 90 ? 8.197 -1.342 -11.718 1.00 97.88 90 ASP A O 1
ATOM 735 N N . ASP A 1 91 ? 9.035 -1.344 -13.810 1.00 98.00 91 ASP A N 1
ATOM 736 C CA . ASP A 1 91 ? 10.392 -0.932 -13.457 1.00 98.00 91 ASP A CA 1
ATOM 737 C C . ASP A 1 91 ? 10.404 0.477 -12.843 1.00 98.00 91 ASP A C 1
ATOM 739 O O . ASP A 1 91 ? 11.023 0.676 -11.798 1.00 98.00 91 ASP A O 1
ATOM 743 N N . ILE A 1 92 ? 9.650 1.434 -13.406 1.00 97.75 92 ILE A N 1
ATOM 744 C CA . ILE A 1 92 ? 9.485 2.783 -12.828 1.00 97.75 92 ILE A CA 1
ATOM 745 C C . ILE A 1 92 ? 8.898 2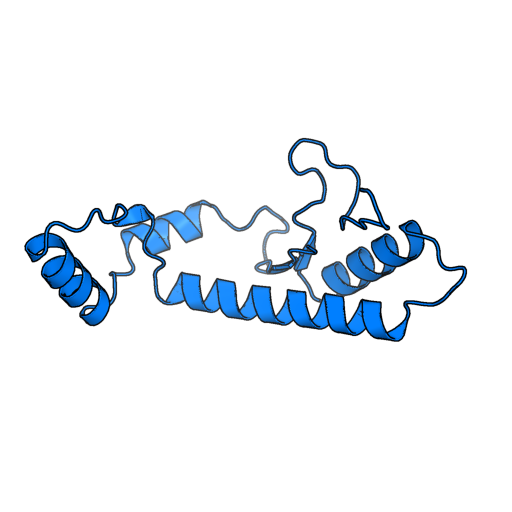.699 -11.415 1.00 97.75 92 ILE A C 1
ATOM 747 O O . ILE A 1 92 ? 9.414 3.330 -10.487 1.00 97.75 92 ILE A O 1
ATOM 751 N N . VAL A 1 93 ? 7.832 1.910 -11.230 1.00 96.88 93 VAL A N 1
ATOM 752 C CA . VAL A 1 93 ? 7.184 1.752 -9.920 1.00 96.88 93 VAL A CA 1
ATOM 753 C C . VAL A 1 93 ? 8.143 1.136 -8.909 1.00 96.88 93 VAL A C 1
ATOM 755 O O . VAL A 1 93 ? 8.249 1.654 -7.792 1.00 96.88 93 VAL A O 1
ATOM 758 N N . LYS A 1 94 ? 8.843 0.062 -9.286 1.00 96.38 94 LYS A N 1
ATOM 759 C CA . LYS A 1 94 ? 9.835 -0.602 -8.439 1.00 96.38 94 LYS A CA 1
ATOM 760 C C . LYS A 1 94 ? 10.909 0.387 -7.998 1.00 96.38 94 LYS A C 1
ATOM 762 O O . LYS A 1 94 ? 11.099 0.596 -6.799 1.00 96.38 94 LYS A O 1
ATOM 767 N N . ASP A 1 95 ? 11.559 1.026 -8.963 1.00 97.00 95 ASP A N 1
ATOM 768 C CA . ASP A 1 95 ? 12.683 1.921 -8.731 1.00 97.00 95 ASP A CA 1
ATOM 769 C C . ASP A 1 95 ? 12.297 3.111 -7.861 1.00 97.00 95 ASP A C 1
ATOM 771 O O . ASP A 1 95 ? 12.992 3.430 -6.894 1.00 97.00 95 ASP A O 1
ATOM 775 N N . PHE A 1 96 ? 11.194 3.785 -8.192 1.00 96.69 96 PHE A N 1
ATOM 776 C CA . PHE A 1 96 ? 10.754 4.952 -7.439 1.00 96.69 96 PHE A CA 1
ATOM 777 C C . PHE A 1 96 ? 10.356 4.567 -6.011 1.00 96.69 96 PHE A C 1
ATOM 779 O O . PHE A 1 96 ? 10.724 5.258 -5.058 1.00 96.69 96 PHE A O 1
ATOM 786 N N . THR A 1 97 ? 9.648 3.449 -5.844 1.00 93.94 97 THR A N 1
ATOM 787 C CA . THR A 1 97 ? 9.217 2.970 -4.526 1.00 93.94 97 THR A CA 1
ATOM 788 C C . THR A 1 97 ? 10.416 2.615 -3.644 1.00 93.94 97 THR A C 1
ATOM 790 O O . THR A 1 97 ? 10.494 3.094 -2.511 1.00 93.94 97 THR A O 1
ATOM 793 N N . GLU A 1 98 ? 11.382 1.848 -4.164 1.00 92.94 98 GLU A N 1
ATOM 794 C CA . GLU A 1 98 ? 12.598 1.456 -3.437 1.00 92.94 98 GLU A CA 1
ATOM 795 C C . GLU A 1 98 ? 13.460 2.677 -3.073 1.00 92.94 98 GLU A C 1
ATOM 797 O O . GLU A 1 98 ? 13.862 2.828 -1.915 1.00 92.94 98 GLU A O 1
ATOM 802 N N . LYS A 1 99 ? 13.678 3.605 -4.019 1.00 95.31 99 LYS A N 1
ATOM 803 C CA . LYS A 1 99 ? 14.448 4.847 -3.793 1.00 95.31 99 LYS A CA 1
ATOM 804 C C . LYS A 1 99 ? 13.842 5.726 -2.694 1.00 95.31 99 LYS A C 1
ATOM 806 O O . LYS A 1 99 ? 14.577 6.410 -1.984 1.00 95.31 99 LYS A O 1
ATOM 811 N N . ASN A 1 100 ? 12.522 5.681 -2.514 1.00 93.00 100 ASN A N 1
ATOM 812 C CA . ASN A 1 100 ? 11.803 6.447 -1.494 1.00 93.00 100 ASN A CA 1
ATOM 813 C C . ASN A 1 100 ? 11.520 5.650 -0.202 1.00 93.00 100 ASN A C 1
ATOM 815 O O . ASN A 1 100 ? 10.784 6.117 0.671 1.00 93.00 100 ASN A O 1
ATOM 819 N N . GLY A 1 101 ? 12.133 4.472 -0.032 1.00 86.81 101 GLY A N 1
ATOM 820 C CA . GLY A 1 101 ? 12.047 3.673 1.197 1.00 86.81 101 GLY A CA 1
ATOM 821 C C . GLY A 1 101 ? 10.716 2.938 1.394 1.00 86.81 101 GLY A C 1
ATOM 822 O O . GLY A 1 101 ? 10.378 2.568 2.525 1.00 86.81 101 GLY A O 1
ATOM 823 N N . GLY A 1 102 ? 9.952 2.754 0.317 1.00 87.62 102 GLY A N 1
ATOM 824 C CA . GLY A 1 102 ? 8.759 1.920 0.294 1.00 87.62 102 GLY A CA 1
ATOM 825 C C . GLY A 1 102 ? 9.049 0.486 -0.151 1.00 87.62 102 GLY A C 1
ATOM 826 O O . GLY A 1 102 ? 10.111 0.182 -0.689 1.00 87.62 102 GLY A O 1
ATOM 827 N N . ILE A 1 103 ? 8.064 -0.391 0.032 1.00 87.81 103 ILE A N 1
ATOM 828 C CA . ILE A 1 103 ? 8.000 -1.712 -0.609 1.00 87.81 103 ILE A CA 1
ATOM 829 C C . ILE A 1 103 ? 6.757 -1.810 -1.483 1.00 87.81 103 ILE A C 1
ATOM 831 O O . ILE A 1 103 ? 5.704 -1.313 -1.095 1.00 87.81 103 ILE A O 1
ATOM 835 N N . CYS A 1 104 ? 6.853 -2.491 -2.621 1.00 89.25 104 CYS A N 1
ATOM 836 C CA . CYS A 1 104 ? 5.704 -2.719 -3.492 1.00 89.25 104 CYS A CA 1
ATOM 837 C C . CYS A 1 104 ? 4.844 -3.858 -2.932 1.00 89.25 104 CYS A C 1
ATOM 839 O O . CYS A 1 104 ? 5.232 -5.018 -3.017 1.00 89.25 104 CYS A O 1
ATOM 841 N N . ALA A 1 105 ? 3.677 -3.553 -2.364 1.00 89.50 105 ALA A N 1
ATOM 842 C CA . ALA A 1 105 ? 2.817 -4.563 -1.746 1.00 89.50 105 ALA A CA 1
ATOM 843 C C . ALA A 1 105 ? 2.301 -5.654 -2.702 1.00 89.50 105 ALA A C 1
ATOM 845 O O . ALA A 1 105 ? 2.122 -6.768 -2.219 1.00 89.50 105 ALA A O 1
ATOM 846 N N . PRO A 1 106 ? 2.063 -5.402 -4.011 1.00 89.81 106 PRO A N 1
ATOM 847 C CA . PRO A 1 106 ? 1.692 -6.477 -4.931 1.00 89.81 106 PRO A CA 1
ATOM 848 C C . PRO A 1 106 ? 2.780 -7.544 -5.061 1.00 89.81 106 PRO A C 1
ATOM 850 O O . PRO A 1 106 ? 2.467 -8.703 -5.310 1.00 89.81 106 PRO A O 1
ATOM 853 N N . TYR A 1 107 ? 4.049 -7.182 -4.863 1.00 91.75 107 TYR A N 1
ATOM 854 C CA . TYR A 1 107 ? 5.162 -8.091 -5.091 1.00 91.75 107 TYR A CA 1
ATOM 855 C C . TYR A 1 107 ? 5.093 -9.301 -4.151 1.00 91.75 107 TYR A C 1
ATOM 857 O O . TYR A 1 107 ? 5.137 -9.169 -2.928 1.00 91.75 107 TYR A O 1
ATOM 865 N N . HIS A 1 108 ? 4.960 -10.490 -4.743 1.00 90.25 108 HIS A N 1
ATOM 866 C CA . HIS A 1 108 ? 4.730 -11.774 -4.077 1.00 90.25 108 HIS A CA 1
ATOM 867 C C . HIS A 1 108 ? 3.443 -11.886 -3.244 1.00 90.25 108 HIS A C 1
ATOM 869 O O . HIS A 1 108 ? 3.268 -12.882 -2.535 1.00 90.25 108 HIS A O 1
ATOM 875 N N . TYR A 1 109 ? 2.507 -10.940 -3.356 1.00 87.50 109 TYR A N 1
ATOM 876 C CA . TYR A 1 109 ? 1.183 -11.090 -2.757 1.00 87.50 109 TYR A CA 1
ATOM 877 C C . TYR A 1 109 ? 0.452 -12.257 -3.428 1.00 87.50 109 TYR A C 1
ATOM 879 O O . TYR A 1 109 ? 0.197 -12.215 -4.627 1.00 87.50 109 TYR A O 1
ATOM 887 N N . GLU A 1 110 ? 0.183 -13.328 -2.675 1.00 92.38 110 GLU A N 1
ATOM 888 C CA . GLU A 1 110 ? -0.416 -14.571 -3.194 1.00 92.38 110 GLU A CA 1
ATOM 889 C C . GLU A 1 110 ? 0.307 -15.129 -4.442 1.00 92.38 110 GLU A C 1
ATOM 891 O O . GLU A 1 110 ? -0.296 -15.735 -5.322 1.00 92.38 110 GLU A O 1
ATOM 896 N N . GLY A 1 111 ? 1.630 -14.927 -4.525 1.00 91.69 111 GLY A N 1
ATOM 897 C CA . GLY A 1 111 ? 2.442 -15.363 -5.666 1.00 91.69 111 GLY A CA 1
ATOM 898 C C . GLY A 1 111 ? 2.451 -14.405 -6.864 1.00 91.69 111 GLY A C 1
ATOM 899 O O . GLY A 1 111 ? 3.058 -14.731 -7.883 1.00 91.69 111 GLY A O 1
ATOM 900 N N . PHE A 1 112 ? 1.839 -13.219 -6.758 1.00 90.94 112 PHE A N 1
ATOM 901 C CA . PHE A 1 112 ? 1.868 -12.210 -7.816 1.00 90.94 112 PHE A CA 1
ATOM 902 C C . PHE A 1 112 ? 3.318 -11.796 -8.159 1.00 90.94 112 PHE A C 1
ATOM 904 O O . PHE A 1 112 ? 4.105 -11.501 -7.255 1.00 90.94 112 PHE A O 1
ATOM 911 N N . PRO A 1 113 ? 3.714 -11.780 -9.445 1.00 94.88 113 PRO A N 1
ATOM 912 C CA . PRO A 1 113 ? 5.131 -11.746 -9.821 1.00 94.88 113 PRO A CA 1
ATOM 913 C C . PRO A 1 113 ? 5.712 -10.340 -10.040 1.00 94.88 113 PRO A C 1
ATOM 915 O O . PRO A 1 113 ? 6.896 -10.224 -10.355 1.00 94.88 113 PRO A O 1
ATOM 918 N N . LYS A 1 114 ? 4.894 -9.284 -9.954 1.00 95.62 114 LYS A N 1
ATOM 919 C CA . LYS A 1 114 ? 5.259 -7.907 -10.335 1.00 95.62 114 LYS A CA 1
ATOM 920 C C . LYS A 1 114 ? 5.051 -6.914 -9.193 1.00 95.62 114 LYS A C 1
ATOM 922 O O . LYS A 1 114 ? 4.453 -7.236 -8.170 1.00 95.62 114 LYS A O 1
ATOM 927 N N . HIS A 1 115 ? 5.561 -5.704 -9.361 1.00 95.31 115 HIS A N 1
ATOM 928 C CA . HIS A 1 115 ? 5.502 -4.617 -8.386 1.00 95.31 115 HIS A CA 1
ATOM 929 C C . HIS A 1 115 ? 4.209 -3.806 -8.522 1.00 95.31 115 HIS A C 1
ATOM 931 O O . HIS A 1 115 ? 3.725 -3.229 -7.544 1.00 95.31 115 HIS A O 1
ATOM 937 N N . VAL A 1 116 ? 3.608 -3.812 -9.714 1.00 95.38 116 VAL A N 1
ATOM 938 C CA . VAL A 1 116 ? 2.328 -3.162 -10.006 1.00 95.38 116 VAL A CA 1
ATOM 939 C C . VAL A 1 116 ? 1.475 -3.997 -10.963 1.00 95.38 116 VAL A C 1
ATOM 941 O O . VAL A 1 116 ? 1.983 -4.723 -11.812 1.00 95.38 116 VAL A O 1
ATOM 944 N N . CYS A 1 117 ? 0.153 -3.874 -10.844 1.00 94.69 117 CYS A N 1
ATOM 945 C CA . CYS A 1 117 ? -0.780 -4.371 -11.855 1.00 94.69 117 CYS A CA 1
ATOM 946 C C . CYS A 1 117 ? -1.041 -3.281 -12.901 1.00 94.69 117 CYS A C 1
ATOM 948 O O . CYS A 1 117 ? -1.403 -2.159 -12.534 1.00 94.69 117 CYS A O 1
ATOM 950 N N . THR A 1 118 ? -0.928 -3.634 -14.178 1.00 94.56 118 THR A N 1
ATOM 951 C CA . THR A 1 118 ? -1.264 -2.793 -15.333 1.00 94.56 118 THR A CA 1
ATOM 952 C C . THR A 1 118 ? -2.382 -3.465 -16.135 1.00 94.56 118 THR A C 1
ATOM 954 O O . THR A 1 118 ? -2.167 -4.472 -16.804 1.00 94.56 118 THR A O 1
ATOM 957 N N . SER A 1 119 ? -3.597 -2.922 -16.042 1.00 93.25 119 SER A N 1
ATOM 958 C CA . SER A 1 119 ? -4.788 -3.452 -16.721 1.00 93.25 119 SER A CA 1
ATOM 959 C C . SER A 1 119 ? -5.095 -2.621 -17.967 1.00 93.25 119 SER A C 1
ATOM 961 O O . SER A 1 119 ? -5.482 -1.460 -17.860 1.00 93.25 119 SER A O 1
ATOM 963 N N . ILE A 1 120 ? -4.893 -3.201 -19.151 1.00 90.38 120 ILE A N 1
ATOM 964 C CA . ILE A 1 120 ? -5.117 -2.555 -20.452 1.00 90.38 120 ILE A CA 1
ATOM 965 C C . ILE A 1 120 ? -6.431 -3.043 -21.078 1.00 90.38 120 ILE A C 1
ATOM 967 O O . ILE A 1 120 ? -6.537 -4.190 -21.498 1.00 90.38 120 ILE A O 1
ATOM 971 N N . ASN A 1 121 ? -7.401 -2.151 -21.268 1.00 88.56 121 ASN A N 1
ATOM 972 C CA . ASN A 1 121 ? -8.686 -2.461 -21.908 1.00 88.56 121 ASN A CA 1
ATOM 973 C C . ASN A 1 121 ? -9.510 -3.514 -21.139 1.00 88.56 121 ASN A C 1
ATOM 975 O O . ASN A 1 121 ? -10.143 -3.171 -20.149 1.00 88.56 121 ASN A O 1
ATOM 979 N N . SER A 1 122 ? -9.556 -4.766 -21.605 1.00 77.25 122 SER A N 1
ATOM 980 C CA . SER A 1 122 ? -10.464 -5.812 -21.106 1.00 77.25 122 SER A CA 1
ATOM 981 C C . SER A 1 122 ? -9.820 -6.771 -20.096 1.00 77.25 122 SER A C 1
ATOM 983 O O . SER A 1 122 ? -10.205 -7.940 -20.042 1.00 77.25 122 SER A O 1
ATOM 985 N N . VAL A 1 123 ? -8.813 -6.303 -19.355 1.00 66.38 123 VAL A N 1
ATOM 986 C CA . VAL A 1 123 ? -8.136 -7.038 -18.265 1.00 66.38 123 VAL A CA 1
ATOM 987 C C . VAL A 1 123 ? -8.551 -6.511 -16.908 1.00 66.38 123 VAL A C 1
ATOM 989 O O . VAL A 1 123 ? -8.737 -5.280 -16.789 1.00 66.38 123 VAL A O 1
#

Radius of gyration: 18.68 Å; chains: 1; bounding box: 46×27×52 Å

Sequence (123 aa):
MALAVQQNRKTGSKMDLKLWQEIDQNEPIPEHILKRMEELRQKGAILPEEKYIKRPTMIEGIRKASLLNKQVLDEVEKHIHVGMSTQEIDDIVKDFTEKNGGICAPYHYEGFPKHVCTSINSV

pLDDT: mean 86.38, std 16.98, range [34.81, 98.06]

Foldseek 3Di:
DFQWQADDPPDPDDPPPVVQVCCLVPADQDPVVVVVVVVCVVVVDDDDDSSPRDGPVRVVSVVVRVVLVVVLVVQLVVPDDPPDDVVVNQVSSCVSSVVVRTAQVQPCPVHRPTSDDDDDDPD

Secondary structure (DSSP, 8-state):
---EEEPPTTSSSSS-HHHHHHHHHHSPPPHHHHHHHHHHHHTT-----GGGS--HHHHHHHHHHHHHHHHHHHHHHHH--TT--HHHHHHHHHHHHHHTTEEETTTTGGG--SSS----S--